Protein AF-A0A565BB86-F1 (afdb_monomer_lite)

pLDDT: mean 70.08, std 14.43, range [36.31, 91.06]

Secondary structure (DSSP, 8-state):
-----PPPPGGGSSS---------SSPPPSEEEEE-TT--EEEEEPPP-----------

Organism: NCBI:txid586526

Sequence (59 aa):
MATYKPRRDPSLMGEAKILVELELSKAFPPRIGTVDETWSISMLDVEYAWVATKYGNCG

Radius of gyration: 15.13 Å; chains: 1; bounding box: 35×26×47 Å

Structure (mmCIF, N/CA/C/O backbone):
data_AF-A0A565BB86-F1
#
_entry.id   AF-A0A565BB86-F1
#
loop_
_atom_site.group_PDB
_atom_site.id
_atom_site.type_symbol
_atom_site.label_atom_id
_atom_site.label_alt_id
_atom_site.label_comp_id
_atom_site.label_asym_id
_atom_site.label_entity_id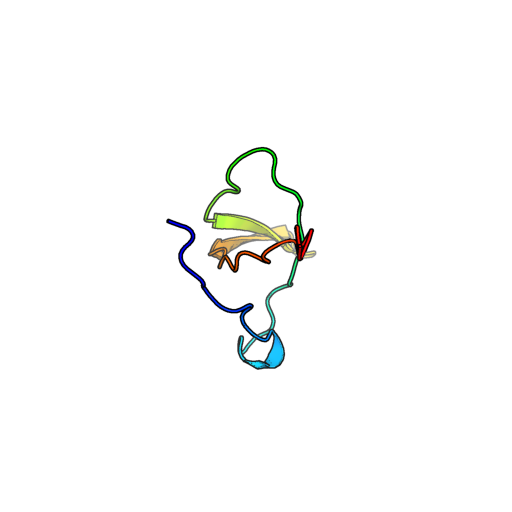
_atom_site.label_seq_id
_atom_site.pdbx_PDB_ins_code
_atom_site.Cartn_x
_a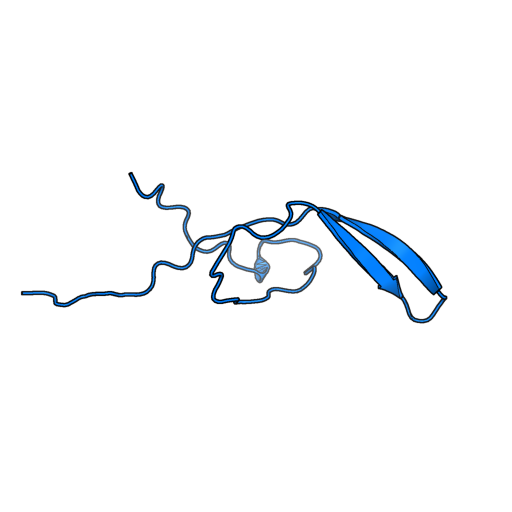tom_site.Cartn_y
_atom_site.Cartn_z
_atom_site.occupancy
_atom_site.B_iso_or_equiv
_atom_site.auth_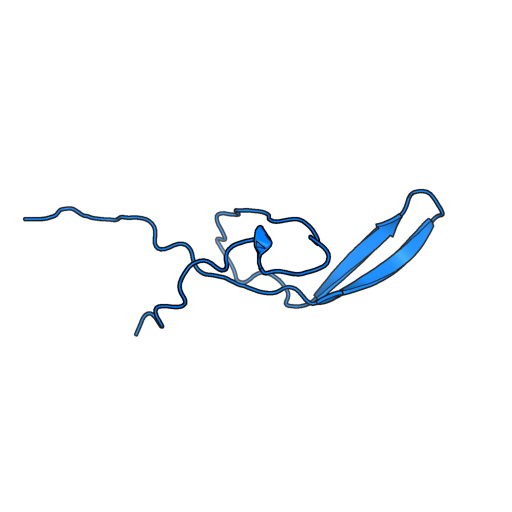seq_id
_atom_site.auth_comp_id
_atom_site.auth_asym_id
_atom_site.auth_atom_id
_atom_site.pdbx_PDB_model_num
ATOM 1 N N . MET A 1 1 ? -19.754 3.383 12.878 1.00 36.31 1 MET A N 1
ATOM 2 C CA . MET A 1 1 ? -19.984 1.954 12.575 1.00 36.31 1 MET A CA 1
ATOM 3 C C . MET A 1 1 ? -18.701 1.417 11.957 1.00 36.31 1 MET A C 1
ATOM 5 O O . MET A 1 1 ? -18.387 1.795 10.838 1.00 36.31 1 MET A O 1
ATOM 9 N N . ALA A 1 2 ? -17.899 0.657 12.704 1.00 44.19 2 ALA A N 1
ATOM 10 C CA . ALA A 1 2 ? -16.709 0.022 12.144 1.00 44.19 2 ALA A CA 1
ATOM 11 C C . ALA A 1 2 ? -17.180 -1.169 11.305 1.00 44.19 2 ALA A C 1
ATOM 13 O O . ALA A 1 2 ? -17.665 -2.161 11.844 1.00 44.19 2 ALA A O 1
ATOM 14 N N . THR A 1 3 ? -17.122 -1.050 9.982 1.00 45.59 3 THR A N 1
ATOM 15 C CA . THR A 1 3 ? -17.346 -2.189 9.091 1.00 45.59 3 THR A CA 1
ATOM 16 C C . THR A 1 3 ? -16.229 -3.194 9.344 1.00 45.59 3 THR A C 1
ATOM 18 O O . THR A 1 3 ? -15.089 -2.953 8.945 1.00 45.59 3 THR A O 1
ATOM 21 N N . TYR A 1 4 ? -16.541 -4.288 10.043 1.00 50.97 4 TYR A N 1
ATOM 22 C CA . TYR A 1 4 ? -15.641 -5.422 10.230 1.00 50.97 4 TYR A CA 1
ATOM 23 C C . TYR A 1 4 ? -15.347 -6.037 8.858 1.00 50.97 4 TYR A C 1
ATOM 25 O O . TYR A 1 4 ? -16.080 -6.892 8.367 1.00 50.97 4 TYR A O 1
ATOM 33 N N . LYS A 1 5 ? -14.296 -5.549 8.196 1.00 53.53 5 LYS A N 1
ATOM 34 C CA . LYS A 1 5 ? -13.645 -6.278 7.114 1.00 53.53 5 LYS A CA 1
ATOM 35 C C . LYS A 1 5 ? -12.568 -7.133 7.776 1.00 53.53 5 LYS A C 1
ATOM 37 O O . LYS A 1 5 ? -11.621 -6.551 8.306 1.00 53.53 5 LYS A O 1
ATOM 42 N N . PRO A 1 6 ? -12.701 -8.471 7.797 1.00 58.31 6 PRO A N 1
ATOM 43 C CA . PRO A 1 6 ? -11.635 -9.321 8.300 1.00 58.31 6 PRO A CA 1
ATOM 44 C C . PRO A 1 6 ? -10.352 -9.037 7.518 1.00 58.31 6 PRO A C 1
ATOM 46 O O . PRO A 1 6 ? -10.396 -8.716 6.325 1.00 58.31 6 PRO A O 1
ATOM 49 N N . ARG A 1 7 ? -9.213 -9.126 8.212 1.00 61.47 7 ARG A N 1
ATOM 50 C CA . ARG A 1 7 ? -7.886 -9.041 7.601 1.00 61.47 7 ARG A CA 1
ATOM 51 C C . ARG A 1 7 ? -7.863 -9.994 6.404 1.00 61.47 7 ARG A C 1
ATOM 53 O O . ARG A 1 7 ? -8.093 -11.188 6.583 1.00 61.47 7 ARG A O 1
ATOM 60 N N . ARG A 1 8 ? -7.664 -9.465 5.192 1.00 61.12 8 ARG A N 1
ATOM 61 C CA . ARG A 1 8 ? -7.496 -10.317 4.010 1.00 61.12 8 ARG A CA 1
ATOM 62 C C . ARG A 1 8 ? -6.205 -11.099 4.198 1.00 61.12 8 ARG A C 1
ATOM 64 O O . ARG A 1 8 ? -5.167 -10.507 4.484 1.00 61.12 8 ARG A O 1
ATOM 71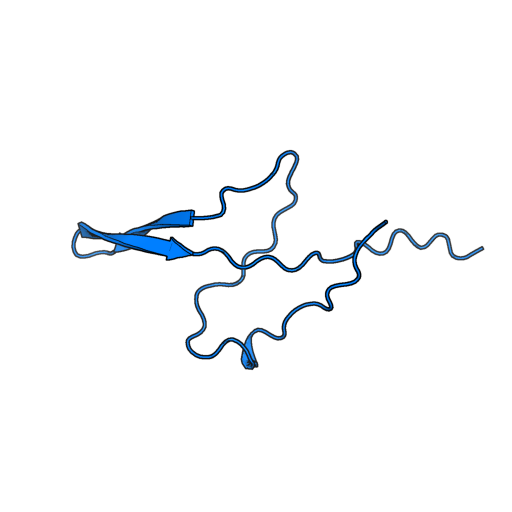 N N . ASP A 1 9 ? -6.305 -12.419 4.108 1.00 62.59 9 ASP A N 1
ATOM 72 C CA . ASP A 1 9 ? -5.141 -13.289 4.163 1.00 62.59 9 ASP A CA 1
ATOM 73 C C . ASP A 1 9 ? -4.266 -13.005 2.925 1.00 62.59 9 ASP A C 1
ATOM 75 O O . ASP A 1 9 ? -4.768 -13.117 1.802 1.00 62.59 9 ASP A O 1
ATOM 79 N N . PRO A 1 10 ? -2.988 -12.620 3.094 1.00 61.41 10 PRO A N 1
ATOM 80 C CA . PRO A 1 10 ? -2.092 -12.333 1.976 1.00 61.41 10 PRO A CA 1
ATOM 81 C C . PRO A 1 10 ? -1.899 -13.524 1.027 1.00 61.41 10 PRO A C 1
ATOM 83 O O . PRO A 1 10 ? -1.668 -13.317 -0.161 1.00 61.41 10 PRO A O 1
ATOM 86 N N . SER A 1 11 ? -2.039 -14.763 1.516 1.00 63.88 11 SER A N 1
ATOM 87 C CA . SER A 1 11 ? -1.972 -15.976 0.687 1.00 63.88 11 SER A CA 1
ATOM 88 C C . SER A 1 11 ? -3.161 -16.115 -0.269 1.00 63.88 11 SER A C 1
ATOM 90 O O . SER A 1 11 ? -3.074 -16.824 -1.268 1.00 63.88 11 SER A O 1
ATOM 92 N N . LEU A 1 12 ? -4.256 -15.397 0.000 1.00 62.97 12 LEU A N 1
ATOM 93 C CA . LEU A 1 12 ? -5.449 -15.347 -0.843 1.00 62.97 12 LEU A CA 1
ATOM 94 C C . LEU A 1 12 ? -5.440 -14.158 -1.820 1.00 62.97 12 LEU A C 1
ATOM 96 O O . LEU A 1 12 ? -6.369 -14.029 -2.615 1.00 62.97 12 LEU A O 1
ATOM 100 N N . MET A 1 13 ? -4.421 -13.287 -1.785 1.00 63.91 13 MET A N 1
ATOM 101 C CA . MET A 1 13 ? -4.337 -12.085 -2.635 1.00 63.91 13 MET A CA 1
ATOM 102 C C . MET A 1 13 ? -3.758 -12.343 -4.042 1.00 63.91 13 MET A C 1
ATOM 104 O O . MET A 1 13 ? -3.485 -11.395 -4.774 1.00 63.91 13 MET A O 1
ATOM 108 N N . GLY A 1 14 ? -3.624 -13.603 -4.470 1.00 69.81 14 GLY A N 1
ATOM 109 C CA . GLY A 1 14 ? -3.094 -13.942 -5.795 1.00 69.81 14 GLY A CA 1
ATOM 110 C C . GLY A 1 14 ? -1.613 -13.570 -5.924 1.00 69.81 14 GLY A C 1
ATOM 111 O O . GLY A 1 14 ? -0.797 -14.016 -5.120 1.00 69.81 14 GLY A O 1
ATOM 112 N N . GLU A 1 15 ? -1.249 -12.760 -6.924 1.00 64.25 15 GLU A N 1
ATOM 113 C CA . GLU A 1 15 ? 0.091 -12.161 -7.009 1.00 64.25 15 GLU A CA 1
ATOM 114 C C . GLU A 1 15 ? 0.300 -11.234 -5.807 1.00 64.25 15 GLU A C 1
ATOM 116 O O . GLU A 1 15 ? -0.267 -10.143 -5.744 1.00 64.25 15 GLU A O 1
ATOM 121 N N . ALA A 1 16 ? 1.092 -11.671 -4.830 1.00 62.22 16 ALA A N 1
ATOM 122 C CA . ALA A 1 16 ? 1.340 -10.920 -3.608 1.00 62.22 16 ALA A CA 1
ATOM 123 C C . ALA A 1 16 ? 2.026 -9.573 -3.907 1.00 62.22 16 ALA A C 1
ATOM 125 O O . ALA A 1 16 ? 3.247 -9.477 -4.017 1.00 62.22 16 ALA A O 1
ATOM 126 N N . LYS A 1 17 ? 1.232 -8.507 -4.010 1.00 69.00 17 LYS A N 1
ATOM 127 C CA . LYS A 1 17 ? 1.699 -7.124 -4.139 1.00 69.00 17 LYS A CA 1
ATOM 128 C C . LYS A 1 17 ? 1.765 -6.513 -2.741 1.00 69.00 17 LYS A C 1
ATOM 130 O O . LYS A 1 17 ? 0.814 -5.887 -2.308 1.00 69.00 17 LYS A O 1
ATOM 135 N N . ILE A 1 18 ? 2.860 -6.790 -2.030 1.00 70.12 18 ILE A N 1
ATOM 136 C CA . ILE A 1 18 ? 3.352 -6.121 -0.805 1.00 70.12 18 ILE A CA 1
ATOM 137 C C . ILE A 1 18 ? 2.275 -5.754 0.242 1.00 70.12 18 ILE A C 1
ATOM 139 O O . ILE A 1 18 ? 1.554 -4.768 0.112 1.00 70.12 18 ILE A O 1
ATOM 143 N N . LEU A 1 19 ? 2.255 -6.472 1.369 1.00 72.00 19 LEU A N 1
ATOM 144 C CA . LEU A 1 19 ? 1.475 -6.066 2.541 1.00 72.00 19 LEU A CA 1
ATOM 145 C C . LEU A 1 19 ? 2.287 -5.088 3.403 1.00 72.00 19 LEU A C 1
ATOM 147 O O . LEU A 1 19 ? 3.379 -5.432 3.853 1.00 72.00 19 LEU A O 1
ATOM 151 N N . VAL A 1 20 ? 1.736 -3.905 3.685 1.00 72.38 20 VAL A N 1
ATOM 152 C CA . VAL A 1 20 ? 2.333 -2.942 4.623 1.00 72.38 20 VAL A CA 1
ATOM 153 C C . VAL A 1 20 ? 1.322 -2.606 5.714 1.00 72.38 20 VAL A C 1
ATOM 155 O 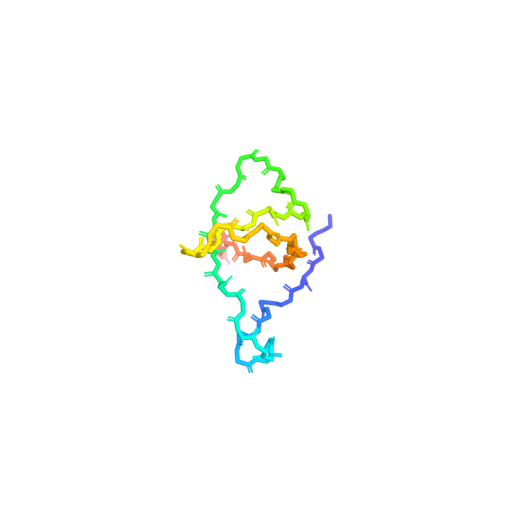O . VAL A 1 20 ? 0.212 -2.160 5.428 1.00 72.38 20 VAL A O 1
ATOM 158 N N . GLU A 1 21 ? 1.706 -2.813 6.970 1.00 75.12 21 GLU A N 1
ATOM 159 C CA . GLU A 1 21 ? 0.963 -2.299 8.119 1.00 75.12 21 GLU A CA 1
ATOM 160 C C . GLU A 1 21 ? 1.461 -0.891 8.440 1.00 75.12 21 GLU A C 1
ATOM 162 O O . GLU A 1 21 ? 2.654 -0.684 8.650 1.00 75.12 21 GLU A O 1
ATOM 167 N N . LEU A 1 22 ? 0.553 0.084 8.454 1.00 74.88 22 LEU A N 1
ATOM 168 C CA . LEU A 1 22 ? 0.873 1.481 8.731 1.00 74.88 22 LEU A CA 1
ATOM 169 C C . LEU A 1 22 ? -0.114 2.029 9.757 1.00 74.88 22 LEU A C 1
ATOM 171 O O . LEU A 1 22 ? -1.326 1.856 9.616 1.00 74.88 22 LEU A O 1
ATOM 175 N N . GLU A 1 23 ? 0.400 2.739 10.755 1.00 77.94 23 GLU A N 1
ATOM 176 C CA . GLU A 1 23 ? -0.424 3.597 11.596 1.00 77.94 23 GLU A CA 1
ATOM 177 C C . GLU A 1 23 ? -0.639 4.923 10.864 1.00 77.94 23 GLU A C 1
ATOM 179 O O . GLU A 1 23 ? 0.294 5.679 10.589 1.00 77.94 23 GLU A O 1
ATOM 184 N N . LEU A 1 24 ? -1.884 5.173 10.472 1.00 71.69 24 LEU A N 1
ATOM 185 C CA . LEU A 1 24 ? -2.242 6.305 9.633 1.00 71.69 24 LEU A CA 1
ATOM 186 C C . LEU A 1 24 ? -2.892 7.401 10.477 1.00 71.69 24 LEU A C 1
ATOM 188 O O . LEU A 1 24 ? -3.996 7.227 10.985 1.00 71.69 24 LEU A O 1
ATOM 192 N N . SER A 1 25 ? -2.255 8.572 10.549 1.00 77.31 25 SER A N 1
ATOM 193 C CA . SER A 1 25 ? -2.889 9.787 11.089 1.00 77.31 25 SER A CA 1
ATOM 194 C C . SER A 1 25 ? -3.908 10.403 10.119 1.00 77.31 25 SER A C 1
ATOM 196 O O . SER A 1 25 ? -4.737 11.223 10.513 1.00 77.31 25 SER A O 1
ATOM 198 N N . LYS A 1 26 ? -3.859 10.007 8.839 1.00 75.81 26 LYS A N 1
ATOM 199 C CA . LYS A 1 26 ? -4.747 10.449 7.757 1.00 75.81 26 LYS A CA 1
ATOM 200 C C . LYS A 1 26 ? -4.939 9.329 6.730 1.00 75.81 26 LYS A C 1
ATOM 202 O O . LYS A 1 26 ? -4.068 8.483 6.570 1.00 75.81 26 LYS A O 1
ATOM 207 N N . ALA A 1 27 ? -6.057 9.353 6.003 1.00 75.12 27 ALA A N 1
ATOM 208 C CA . ALA A 1 27 ? -6.336 8.406 4.925 1.00 75.12 27 ALA A CA 1
ATOM 209 C C . ALA A 1 27 ? -5.182 8.325 3.904 1.00 75.12 27 ALA A C 1
ATOM 211 O O . ALA A 1 27 ? -4.718 9.349 3.396 1.00 75.12 27 ALA A O 1
ATOM 212 N N . PHE A 1 28 ? -4.748 7.101 3.608 1.00 79.25 28 PHE A N 1
ATOM 213 C CA . PHE A 1 28 ? -3.754 6.811 2.576 1.00 79.25 28 PHE A CA 1
ATOM 214 C C . PHE A 1 28 ? -4.403 6.924 1.181 1.00 79.25 28 PHE A C 1
ATOM 216 O O . PHE A 1 28 ? -5.613 6.712 1.060 1.00 79.25 28 PHE A O 1
ATOM 223 N N . PRO A 1 29 ? -3.654 7.281 0.125 1.00 84.31 29 PRO A N 1
ATOM 224 C CA . PRO A 1 29 ? -4.208 7.390 -1.222 1.00 84.31 29 PRO A CA 1
ATOM 225 C C . PRO A 1 29 ? -4.596 6.019 -1.807 1.00 84.31 29 PRO A C 1
ATOM 227 O O . PRO A 1 29 ? -3.835 5.064 -1.667 1.00 84.31 29 PRO A O 1
ATOM 230 N N . PRO A 1 30 ? -5.724 5.923 -2.538 1.00 83.94 30 PRO A N 1
ATOM 231 C CA . PRO A 1 30 ? -6.222 4.664 -3.103 1.00 83.94 30 PRO A CA 1
ATOM 232 C C . PRO A 1 30 ? -5.372 4.123 -4.263 1.00 83.94 30 PRO A C 1
ATOM 234 O O . PRO A 1 30 ? -5.593 3.000 -4.708 1.00 83.94 30 PRO A O 1
ATOM 237 N N . ARG A 1 31 ? -4.426 4.918 -4.776 1.00 86.81 31 ARG A N 1
ATOM 238 C CA . ARG A 1 31 ? -3.472 4.536 -5.820 1.00 86.81 31 ARG A CA 1
ATOM 239 C C . ARG A 1 31 ? -2.087 5.051 -5.481 1.00 86.81 31 ARG A C 1
ATOM 241 O O . ARG A 1 31 ? -1.955 6.185 -5.020 1.00 86.81 31 ARG A O 1
ATOM 248 N N . ILE A 1 32 ? -1.073 4.243 -5.764 1.00 87.25 32 ILE A N 1
ATOM 249 C CA . ILE A 1 32 ? 0.336 4.610 -5.603 1.00 87.25 32 ILE A CA 1
ATOM 250 C C . ILE A 1 32 ? 1.092 4.421 -6.913 1.00 87.25 32 ILE A C 1
ATOM 252 O O . ILE A 1 32 ? 0.809 3.506 -7.685 1.00 87.25 32 ILE A O 1
ATOM 256 N N . GLY A 1 33 ? 2.050 5.309 -7.165 1.00 89.25 33 GLY A N 1
ATOM 257 C CA . GLY A 1 33 ? 3.033 5.125 -8.223 1.00 89.25 33 GLY A CA 1
ATOM 258 C C . GLY A 1 33 ? 4.207 4.313 -7.692 1.00 89.25 33 GLY A C 1
ATOM 259 O O . GLY A 1 33 ? 4.731 4.622 -6.622 1.00 89.25 33 GLY A O 1
ATOM 260 N N . THR A 1 34 ? 4.624 3.297 -8.434 1.00 85.56 34 THR A N 1
ATOM 261 C CA . THR A 1 34 ? 5.843 2.534 -8.167 1.00 85.56 34 THR A CA 1
ATOM 262 C C . THR A 1 34 ? 6.818 2.737 -9.309 1.00 85.56 34 THR A C 1
ATO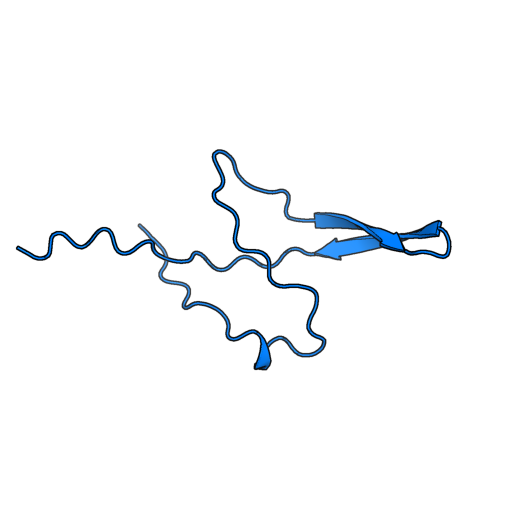M 264 O O . THR A 1 34 ? 6.414 2.743 -10.473 1.00 85.56 34 THR A O 1
ATOM 267 N N . VAL A 1 35 ? 8.092 2.878 -8.969 1.00 90.69 35 VAL A N 1
ATOM 268 C CA . VAL A 1 35 ? 9.188 2.918 -9.934 1.00 90.69 35 VAL A CA 1
ATOM 269 C C . VAL A 1 35 ? 10.000 1.652 -9.733 1.00 90.69 35 VAL A C 1
ATOM 271 O O . VAL A 1 35 ? 10.365 1.342 -8.598 1.00 90.69 35 VAL A O 1
ATOM 274 N N . ASP A 1 36 ? 10.225 0.905 -10.806 1.00 85.25 36 ASP A N 1
ATOM 275 C CA . ASP A 1 36 ? 11.111 -0.254 -10.766 1.00 85.25 36 ASP A CA 1
ATOM 276 C C . ASP A 1 36 ? 12.570 0.133 -11.061 1.00 85.25 36 ASP A C 1
ATOM 278 O O . ASP A 1 36 ? 12.894 1.273 -11.402 1.00 85.25 36 ASP A O 1
ATOM 282 N N . GLU A 1 37 ? 13.474 -0.834 -10.931 1.00 91.06 37 GLU A N 1
ATOM 283 C CA . GLU A 1 37 ? 14.905 -0.646 -11.203 1.00 91.06 37 GLU A CA 1
ATOM 284 C C . GLU A 1 37 ? 15.188 -0.273 -12.670 1.00 91.06 37 GLU A C 1
ATOM 286 O O . GLU A 1 37 ? 16.226 0.312 -12.977 1.00 91.06 37 GLU A O 1
ATOM 291 N N . THR A 1 38 ? 14.246 -0.565 -13.574 1.00 90.81 38 THR A N 1
ATOM 292 C CA . THR A 1 38 ? 14.308 -0.210 -14.998 1.00 90.81 38 THR A CA 1
ATOM 293 C C . THR A 1 38 ? 13.754 1.185 -15.294 1.00 90.81 38 THR A C 1
ATOM 295 O O . THR A 1 38 ? 13.638 1.554 -16.462 1.00 90.81 38 THR A O 1
ATOM 298 N N . TRP A 1 39 ? 13.445 1.977 -14.257 1.00 87.00 39 TRP A N 1
ATOM 299 C CA . TRP A 1 39 ? 12.810 3.297 -14.354 1.00 87.00 39 TRP A CA 1
ATOM 300 C C . TRP A 1 39 ? 11.393 3.287 -14.943 1.00 87.00 39 TRP A C 1
ATOM 302 O O . TRP A 1 39 ? 10.854 4.338 -15.306 1.00 87.00 39 TRP A O 1
ATOM 312 N N . SER A 1 40 ? 10.742 2.127 -14.993 1.00 89.06 40 SER A N 1
ATOM 313 C CA . SER A 1 40 ? 9.356 2.033 -15.432 1.00 89.06 40 SER A CA 1
ATOM 314 C C . SER A 1 40 ? 8.425 2.480 -14.312 1.00 89.06 40 SER A C 1
ATOM 316 O O . SER A 1 40 ? 8.497 2.001 -13.178 1.00 89.06 40 SER A O 1
ATOM 318 N N . ILE A 1 41 ? 7.523 3.405 -14.642 1.00 90.62 41 ILE A N 1
ATOM 319 C CA . ILE A 1 41 ? 6.510 3.914 -13.718 1.00 90.62 41 ILE A CA 1
ATOM 320 C C . ILE A 1 41 ? 5.226 3.116 -13.922 1.00 90.62 41 ILE A C 1
ATOM 322 O O . ILE A 1 41 ? 4.642 3.131 -15.004 1.00 90.62 41 ILE A O 1
ATOM 326 N N . SER A 1 42 ? 4.764 2.456 -12.865 1.00 86.19 42 SER A N 1
ATOM 327 C CA . SER A 1 42 ? 3.481 1.750 -12.837 1.00 86.19 42 SER A CA 1
ATOM 328 C C . SER A 1 42 ? 2.567 2.349 -11.778 1.00 86.19 42 SER A C 1
ATOM 330 O O . SER A 1 42 ? 3.025 2.799 -10.730 1.00 86.19 42 SER A O 1
ATOM 332 N N . MET A 1 43 ? 1.262 2.360 -12.043 1.00 88.44 43 MET A N 1
ATOM 333 C CA . MET A 1 43 ? 0.259 2.820 -11.086 1.00 88.44 43 MET A CA 1
ATOM 334 C C . MET A 1 43 ? -0.490 1.611 -10.529 1.00 88.44 43 MET A C 1
ATOM 336 O O . MET A 1 43 ? -1.054 0.830 -11.292 1.00 88.44 43 MET A O 1
ATOM 340 N N . LEU A 1 44 ? -0.474 1.453 -9.208 1.00 83.31 44 LEU A N 1
ATOM 341 C CA . LEU A 1 44 ? -1.066 0.316 -8.509 1.00 83.31 44 LEU A CA 1
ATOM 342 C C . LEU A 1 44 ? -2.259 0.768 -7.669 1.00 83.31 44 LEU A C 1
ATOM 344 O O . LEU A 1 44 ? -2.196 1.798 -6.994 1.00 83.31 44 LEU A O 1
ATOM 348 N N . ASP A 1 45 ? -3.334 -0.016 -7.703 1.00 84.06 45 ASP A N 1
ATOM 349 C CA . ASP A 1 45 ? -4.470 0.143 -6.797 1.00 84.06 45 ASP A CA 1
ATOM 350 C C . ASP A 1 45 ? -4.099 -0.370 -5.398 1.00 84.06 45 ASP A C 1
ATOM 352 O O . ASP A 1 45 ? -3.478 -1.424 -5.246 1.00 84.06 45 ASP A O 1
ATOM 356 N N . VAL A 1 46 ? -4.490 0.383 -4.370 1.00 80.88 46 VAL A N 1
ATOM 357 C CA . VAL A 1 46 ? -4.284 0.024 -2.964 1.00 80.88 46 VAL A CA 1
ATOM 358 C C . VAL A 1 46 ? -5.559 -0.612 -2.422 1.00 80.88 46 VAL A C 1
ATOM 360 O O . VAL A 1 46 ? -6.609 0.029 -2.347 1.00 80.88 46 VAL A O 1
ATOM 363 N N . GLU A 1 47 ? -5.468 -1.871 -1.996 1.00 77.06 47 GLU A N 1
ATOM 364 C CA . GLU A 1 47 ? -6.540 -2.523 -1.245 1.00 77.06 47 GLU A CA 1
ATOM 365 C C . GLU A 1 47 ? -6.333 -2.366 0.266 1.00 77.06 47 GLU A C 1
ATOM 367 O O . GLU A 1 47 ? -5.278 -2.691 0.804 1.00 77.06 47 GLU A O 1
ATOM 372 N N . TYR A 1 48 ? -7.375 -1.915 0.971 1.00 71.25 48 TYR A N 1
ATOM 373 C CA . TYR A 1 48 ? -7.344 -1.749 2.425 1.00 71.25 48 TYR A CA 1
ATOM 374 C C . TYR A 1 48 ? -8.026 -2.898 3.162 1.00 71.25 48 TYR A C 1
ATOM 376 O O . TYR A 1 48 ? -9.172 -3.264 2.868 1.00 71.25 48 TYR A O 1
ATOM 384 N N . ALA A 1 49 ? -7.366 -3.360 4.221 1.00 66.88 49 ALA A N 1
ATOM 385 C CA . ALA A 1 49 ? -7.992 -4.067 5.326 1.00 66.88 49 ALA A CA 1
ATOM 386 C C . ALA A 1 49 ? -7.671 -3.317 6.625 1.00 66.88 49 ALA A C 1
ATOM 388 O O . ALA A 1 49 ? -6.512 -3.031 6.914 1.00 66.88 49 ALA A O 1
ATOM 389 N N . TRP A 1 50 ? -8.697 -2.982 7.405 1.00 63.59 50 TRP A N 1
ATOM 390 C CA . TRP A 1 50 ? -8.497 -2.392 8.724 1.00 63.59 50 TRP A CA 1
ATOM 391 C C . TRP A 1 50 ? -8.102 -3.495 9.698 1.00 63.59 50 TRP A C 1
ATOM 393 O O . TRP A 1 50 ? -8.863 -4.438 9.914 1.00 63.59 50 TRP A O 1
ATOM 403 N N . VAL A 1 51 ? -6.924 -3.375 10.304 1.00 61.34 51 VAL A N 1
ATOM 404 C CA . VAL A 1 51 ? -6.572 -4.205 11.454 1.00 61.34 51 VAL A CA 1
ATOM 405 C C . VAL A 1 51 ? -7.174 -3.522 12.669 1.00 61.34 51 VAL A C 1
ATOM 407 O O . VAL A 1 51 ? -6.738 -2.444 13.064 1.00 61.34 51 VAL A O 1
ATOM 410 N N . ALA A 1 52 ? -8.220 -4.120 13.238 1.00 56.12 52 ALA A N 1
ATOM 411 C CA . ALA A 1 52 ? -8.723 -3.671 14.524 1.00 56.12 52 ALA A CA 1
ATOM 412 C C . ALA A 1 52 ? -7.587 -3.819 15.543 1.00 56.12 52 ALA A C 1
ATOM 414 O O . ALA A 1 52 ? -7.196 -4.937 15.886 1.00 56.12 52 ALA A O 1
ATOM 415 N N . THR A 1 53 ? -7.039 -2.701 16.014 1.00 54.91 53 THR A N 1
ATOM 416 C CA . THR A 1 53 ? -6.194 -2.718 17.201 1.00 54.91 53 THR A CA 1
ATOM 417 C C . THR A 1 53 ? -7.076 -3.217 18.335 1.00 54.91 53 THR A C 1
ATOM 419 O O . THR A 1 53 ? -8.160 -2.683 18.582 1.00 54.91 53 THR A O 1
ATOM 422 N N . LYS A 1 54 ? -6.677 -4.313 18.989 1.00 56.03 54 LYS A N 1
ATOM 423 C CA . LYS A 1 54 ? -7.356 -4.760 20.204 1.00 56.03 54 LYS A CA 1
ATOM 424 C C . LYS A 1 54 ? -7.178 -3.677 21.266 1.00 56.03 54 LYS A C 1
ATOM 426 O O . LYS A 1 54 ? -6.250 -3.743 22.058 1.00 56.03 54 LYS A O 1
ATOM 431 N N . TYR A 1 55 ? -8.086 -2.712 21.321 1.00 52.44 55 TYR A N 1
ATOM 432 C CA . TYR A 1 55 ? -8.318 -1.944 22.535 1.00 52.44 55 TYR A CA 1
ATOM 433 C C . TYR A 1 55 ? -9.340 -2.708 23.373 1.00 52.44 55 TYR A C 1
ATOM 435 O O . TYR A 1 55 ? -10.513 -2.362 23.464 1.00 52.44 55 TYR A O 1
ATOM 443 N N . GLY A 1 56 ? -8.892 -3.848 23.896 1.00 47.81 56 GLY A N 1
ATOM 444 C CA . GLY A 1 56 ? -9.660 -4.668 24.815 1.00 47.81 56 GLY A CA 1
ATOM 445 C C . GLY A 1 56 ? -9.207 -4.391 26.237 1.00 47.81 56 GLY A C 1
ATOM 446 O O . GLY A 1 56 ? -8.428 -5.166 26.775 1.00 47.81 56 GLY A O 1
ATOM 447 N N . ASN A 1 57 ? -9.727 -3.331 26.857 1.00 51.38 57 ASN A N 1
ATOM 448 C CA . ASN A 1 57 ? -10.095 -3.471 28.262 1.00 51.38 57 ASN A CA 1
ATOM 449 C C . ASN A 1 57 ? -11.384 -4.298 28.240 1.00 51.38 57 ASN A C 1
ATOM 451 O O . ASN A 1 57 ? -12.483 -3.760 28.116 1.00 51.38 57 ASN A O 1
ATOM 455 N N . CYS A 1 58 ? -11.232 -5.621 28.228 1.00 58.69 58 CYS A N 1
ATOM 456 C CA . CYS A 1 58 ? -12.333 -6.508 28.558 1.00 58.69 58 CYS A CA 1
ATOM 457 C C . CYS A 1 58 ? -12.558 -6.332 30.061 1.00 58.69 58 CYS A C 1
ATOM 459 O O . CYS A 1 58 ? -11.727 -6.777 30.852 1.00 58.69 58 CYS A O 1
ATOM 461 N N . GLY A 1 59 ? -13.600 -5.580 30.416 1.00 39.69 59 GLY A N 1
ATOM 462 C CA . GLY A 1 59 ? -14.159 -5.605 31.766 1.00 39.69 59 GLY A CA 1
ATOM 463 C C . GLY A 1 59 ? -14.816 -6.942 32.069 1.00 39.69 59 GLY A C 1
ATOM 464 O O . GLY A 1 59 ? -15.141 -7.672 31.101 1.00 39.69 59 GLY A O 1
#

Foldseek 3Di:
DPPQDDDPDQVPVPPRPDDDDDDDPDDDDQWDWDQDPVRDIDIDGDDDDDDPDPPDPPD